Protein AF-X1NZY2-F1 (afdb_monomer_lite)

Organism: NCBI:txid412755

Radius of gyration: 19.9 Å; chains: 1; bounding box: 50×28×52 Å

Sequence (136 aa):
MLKRRARKLNGKIAVSKPAMEFASKYVPGYYTVIPNGIDLDHFSPNVSPIDEFCDGKVNILFVGRLEKRKGVNYLLGAYKRVKQEISNSRLIIVGPGTRLRGKYEKQVKRSGLKDVVFVGHVSYDELPRYYRTADI

Foldseek 3Di:
DQAVCLVVDPAAEDQDPVRVVVVCVPRNDDHDHHHDDDDDVQQDLPDAADPVLVPPAAEAEDADEPDVVSCVVVVLVVVLVVCVVRVRHAYEYEEAYDDCVVVSVVVCVVSVPDRYHDPHYDDSNCVSNHVSSHPD

Secondary structure (DSSP, 8-state):
-HHHHHTT-S--EESSHHHHHHHHTTS-S--EE-PPP--TTTS-S-S---GGG-SS-EEEEEES---GGGTHHHHHHHHHHHHHH-TTEEEEEES--TTTHHHHHHHHHHTT--SEEEEE---TTTHHHHHHH---

Structure (mmCIF, N/CA/C/O backbone):
data_AF-X1NZY2-F1
#
_entry.id   AF-X1NZY2-F1
#
loop_
_atom_site.group_PDB
_atom_site.id
_atom_site.type_symbol
_atom_site.label_atom_id
_atom_site.label_alt_id
_atom_site.label_comp_id
_atom_site.label_asym_id
_atom_site.label_entity_id
_atom_site.label_seq_id
_atom_site.pdbx_PDB_ins_code
_atom_site.Cartn_x
_atom_site.Cartn_y
_atom_site.Cartn_z
_atom_site.occupancy
_atom_site.B_iso_or_equiv
_atom_site.auth_seq_id
_atom_site.auth_comp_id
_atom_site.auth_asym_id
_atom_site.auth_atom_id
_atom_site.pdbx_PDB_model_num
ATOM 1 N N . MET A 1 1 ? 31.843 -5.363 -17.233 1.00 61.41 1 MET A N 1
ATOM 2 C CA . MET A 1 1 ? 30.964 -6.466 -17.700 1.00 61.41 1 MET A CA 1
ATOM 3 C C . MET A 1 1 ? 29.697 -5.971 -18.416 1.00 61.41 1 MET A C 1
ATOM 5 O O . MET A 1 1 ? 29.427 -6.449 -19.513 1.00 61.41 1 MET A O 1
ATOM 9 N N . LEU A 1 2 ? 28.972 -4.982 -17.866 1.00 69.19 2 LEU A N 1
ATOM 10 C CA . LEU A 1 2 ? 27.724 -4.440 -18.442 1.00 69.19 2 LEU A CA 1
ATOM 11 C C . LEU A 1 2 ? 27.903 -3.767 -19.824 1.00 69.19 2 LEU A C 1
ATOM 13 O O . LEU A 1 2 ? 27.206 -4.114 -20.772 1.00 69.19 2 LEU A O 1
ATOM 17 N N . LYS A 1 3 ? 28.908 -2.886 -19.981 1.00 68.25 3 LYS A N 1
ATOM 18 C CA . LYS A 1 3 ? 29.179 -2.140 -21.235 1.00 68.25 3 LYS A CA 1
ATOM 19 C C . LYS A 1 3 ? 29.409 -3.035 -22.464 1.00 68.25 3 LYS A C 1
ATOM 21 O O . LYS A 1 3 ? 29.004 -2.687 -23.566 1.00 68.25 3 LYS A O 1
ATOM 26 N N . ARG A 1 4 ? 30.027 -4.210 -22.279 1.00 75.81 4 ARG A N 1
ATOM 27 C CA . ARG A 1 4 ? 30.287 -5.177 -23.364 1.00 75.81 4 ARG A CA 1
ATOM 28 C C . ARG A 1 4 ? 29.002 -5.842 -23.861 1.00 75.81 4 ARG A C 1
ATOM 30 O O . ARG A 1 4 ? 28.874 -6.094 -25.052 1.00 75.81 4 ARG A O 1
ATOM 37 N N . ARG A 1 5 ? 28.062 -6.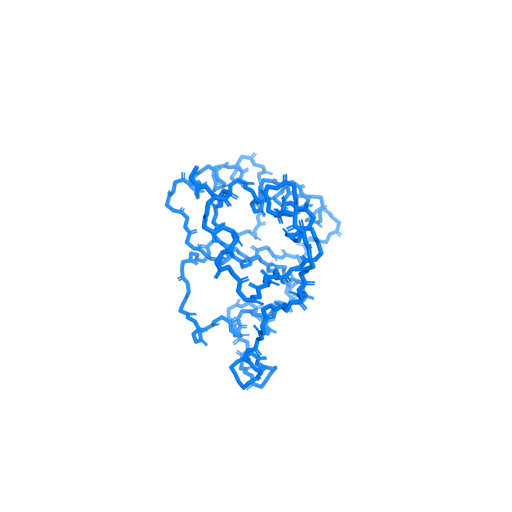130 -22.955 1.00 79.44 5 ARG A N 1
ATOM 38 C CA . ARG A 1 5 ? 26.763 -6.733 -23.297 1.00 79.44 5 ARG A CA 1
ATOM 39 C C . ARG A 1 5 ? 25.767 -5.693 -23.814 1.00 79.44 5 ARG A C 1
ATOM 41 O O . ARG A 1 5 ? 24.975 -6.021 -24.681 1.00 79.44 5 ARG A O 1
ATOM 48 N N . ALA A 1 6 ? 25.874 -4.440 -23.367 1.00 80.12 6 ALA A N 1
ATOM 49 C CA . ALA A 1 6 ? 25.033 -3.336 -23.828 1.00 80.12 6 ALA A CA 1
ATOM 50 C C . ALA A 1 6 ? 25.075 -3.118 -25.351 1.00 80.12 6 ALA A C 1
ATOM 52 O O . ALA A 1 6 ? 24.055 -2.789 -25.944 1.00 80.12 6 ALA A O 1
ATOM 53 N N . ARG A 1 7 ? 26.234 -3.347 -25.987 1.00 82.00 7 ARG A N 1
ATOM 54 C CA . ARG A 1 7 ? 26.401 -3.257 -27.451 1.00 82.00 7 ARG A CA 1
ATOM 55 C C . ARG A 1 7 ? 25.644 -4.339 -28.229 1.00 82.00 7 ARG A C 1
ATOM 57 O O . ARG A 1 7 ? 25.528 -4.228 -29.438 1.00 82.00 7 ARG A O 1
ATOM 64 N N . LYS A 1 8 ? 25.169 -5.387 -27.549 1.00 88.62 8 LYS A N 1
ATOM 65 C CA . LYS A 1 8 ? 24.409 -6.495 -28.142 1.00 88.62 8 LYS A CA 1
ATOM 66 C C . LYS A 1 8 ? 22.894 -6.355 -27.950 1.00 88.62 8 LYS A C 1
ATOM 68 O O . LYS A 1 8 ? 22.167 -7.268 -28.309 1.00 88.62 8 LYS A O 1
ATOM 73 N N . LEU A 1 9 ? 22.420 -5.274 -27.326 1.00 89.69 9 LEU A N 1
ATOM 74 C CA . LEU A 1 9 ? 20.994 -5.063 -27.079 1.00 89.69 9 LEU A CA 1
ATOM 75 C C . LEU A 1 9 ? 20.336 -4.428 -28.305 1.00 89.69 9 LEU A C 1
ATOM 77 O O . LEU A 1 9 ? 20.744 -3.345 -28.717 1.00 89.69 9 LEU A O 1
ATOM 81 N N . ASN A 1 10 ? 19.292 -5.063 -28.836 1.00 92.06 10 ASN A N 1
ATOM 82 C CA . ASN A 1 10 ? 18.470 -4.501 -29.914 1.00 92.06 10 ASN A CA 1
ATOM 83 C C . ASN A 1 10 ? 17.440 -3.485 -29.402 1.00 92.06 10 ASN A C 1
ATOM 85 O O . ASN A 1 10 ? 17.047 -2.581 -30.130 1.00 92.06 10 ASN A O 1
ATOM 89 N N . GLY A 1 11 ? 17.027 -3.614 -28.142 1.00 92.69 11 GLY A N 1
ATOM 90 C CA . GLY A 1 11 ? 16.084 -2.718 -27.486 1.00 92.69 11 GLY A CA 1
ATOM 91 C C . GLY A 1 11 ? 16.388 -2.598 -25.998 1.00 92.69 11 GLY A C 1
ATOM 92 O O . GLY A 1 11 ? 17.033 -3.467 -25.405 1.00 92.69 11 GLY A O 1
ATOM 93 N N . LYS A 1 12 ? 15.948 -1.495 -25.394 1.00 94.56 12 LYS A N 1
ATOM 94 C CA . LYS A 1 12 ? 16.079 -1.231 -23.958 1.00 94.56 12 LYS A CA 1
ATOM 95 C C . LYS A 1 12 ? 14.720 -0.804 -23.437 1.00 94.56 12 LYS A C 1
ATOM 97 O O . LYS A 1 12 ? 14.141 0.153 -23.942 1.00 94.56 12 LYS A O 1
ATOM 102 N N . ILE A 1 13 ? 14.221 -1.524 -22.442 1.00 96.44 13 ILE A N 1
ATOM 103 C CA . ILE A 1 13 ? 12.908 -1.279 -21.851 1.00 96.44 13 ILE A CA 1
ATOM 104 C C . ILE A 1 13 ? 13.099 -0.915 -20.383 1.00 96.44 13 ILE A C 1
ATOM 106 O O . ILE A 1 13 ? 13.944 -1.491 -19.695 1.00 96.44 13 ILE A O 1
ATOM 110 N N . ALA A 1 14 ? 12.317 0.048 -19.910 1.00 97.31 14 ALA A N 1
ATOM 111 C CA . ALA A 1 14 ? 12.205 0.385 -18.499 1.00 97.31 14 ALA A CA 1
ATOM 112 C C . ALA A 1 14 ? 10.731 0.438 -18.090 1.00 97.31 14 ALA A C 1
ATOM 114 O O . ALA A 1 14 ? 9.881 0.836 -18.877 1.00 97.31 14 ALA A O 1
ATOM 115 N N . VAL A 1 15 ? 10.430 0.091 -16.840 1.00 97.75 15 VAL A N 1
ATOM 116 C CA . VAL A 1 15 ? 9.042 0.070 -16.337 1.00 97.75 15 VAL A CA 1
ATOM 117 C C . VAL A 1 15 ? 8.499 1.454 -15.970 1.00 97.75 15 VAL A C 1
ATOM 119 O O . VAL A 1 15 ? 7.312 1.618 -15.716 1.00 97.75 15 VAL A O 1
ATOM 122 N N . SER A 1 16 ? 9.369 2.460 -15.885 1.00 97.69 16 SER A N 1
ATOM 123 C CA . SER A 1 16 ? 9.006 3.835 -15.545 1.00 97.69 16 SER A CA 1
ATOM 124 C C . SER A 1 16 ? 10.122 4.807 -15.930 1.00 97.69 16 SER A C 1
ATOM 126 O O . SER A 1 16 ? 11.272 4.402 -16.132 1.00 97.69 16 SER A O 1
ATOM 128 N N . LYS A 1 17 ? 9.807 6.108 -15.976 1.00 97.19 17 LYS A N 1
ATOM 129 C CA . LYS A 1 17 ? 10.798 7.169 -16.214 1.00 97.19 17 LYS A CA 1
ATOM 130 C C . LYS A 1 17 ? 11.934 7.174 -15.168 1.00 97.19 17 LYS A C 1
ATOM 132 O O . LYS A 1 17 ? 13.086 7.167 -15.590 1.00 97.19 17 LYS A O 1
ATOM 137 N N . PRO A 1 18 ? 11.688 7.062 -13.845 1.00 97.31 18 PRO A N 1
ATOM 138 C CA . PRO A 1 18 ? 12.779 6.957 -12.868 1.00 97.31 18 PRO A CA 1
ATOM 139 C C . PRO A 1 18 ? 13.673 5.725 -13.070 1.00 97.31 18 PRO A C 1
ATOM 141 O O . PRO A 1 18 ? 14.894 5.806 -12.926 1.00 97.31 18 PRO A O 1
ATOM 144 N N . ALA A 1 19 ? 13.087 4.575 -13.431 1.00 96.88 19 ALA A N 1
ATOM 145 C CA . ALA A 1 19 ? 13.858 3.368 -13.725 1.00 96.88 19 ALA A CA 1
ATOM 146 C C . ALA A 1 19 ? 14.738 3.555 -14.973 1.00 96.88 19 ALA A C 1
ATOM 148 O O . ALA A 1 19 ? 15.903 3.157 -14.970 1.00 96.88 19 ALA A O 1
ATOM 149 N N . MET A 1 20 ? 14.204 4.209 -16.009 1.00 97.00 20 MET A N 1
ATOM 150 C CA . MET A 1 20 ? 14.945 4.586 -17.214 1.00 97.00 20 MET A CA 1
ATOM 151 C C . MET A 1 20 ? 16.103 5.535 -16.895 1.00 97.00 20 MET A C 1
ATOM 153 O O . MET A 1 20 ? 17.226 5.295 -17.336 1.00 97.00 20 MET A O 1
ATOM 157 N N . GLU A 1 21 ? 15.855 6.600 -16.131 1.00 96.75 21 GLU A N 1
ATOM 158 C CA . GLU A 1 21 ? 16.872 7.584 -15.742 1.00 96.75 21 GLU A CA 1
ATOM 159 C C . GLU A 1 21 ? 18.003 6.927 -14.950 1.00 96.75 21 GLU A C 1
ATOM 161 O O . GLU A 1 21 ? 19.180 7.190 -15.202 1.00 96.75 21 GLU A O 1
ATOM 166 N N . PHE A 1 22 ? 17.664 6.023 -14.028 1.00 96.00 22 PHE A N 1
ATOM 167 C CA . PHE A 1 22 ? 18.653 5.241 -13.297 1.00 96.00 22 PHE A CA 1
ATOM 168 C C . PHE A 1 22 ? 19.467 4.335 -14.232 1.00 96.00 22 PHE A C 1
ATOM 170 O O . PHE A 1 22 ? 20.697 4.363 -14.196 1.00 96.00 22 PHE A O 1
ATOM 177 N N . ALA A 1 23 ? 18.804 3.561 -15.097 1.00 94.06 23 ALA A N 1
ATOM 178 C CA . ALA A 1 23 ? 19.463 2.634 -16.017 1.00 94.06 23 ALA A CA 1
ATOM 179 C C . ALA A 1 23 ? 20.368 3.353 -17.037 1.00 94.06 23 ALA A C 1
ATOM 181 O O . ALA A 1 23 ? 21.473 2.885 -17.331 1.00 94.06 23 ALA A O 1
ATOM 182 N N . SER A 1 24 ? 19.947 4.526 -17.515 1.00 93.81 24 SER A N 1
ATOM 183 C CA . SER A 1 24 ? 20.659 5.330 -18.519 1.00 93.81 24 SER A CA 1
ATOM 184 C C . SER A 1 24 ? 22.037 5.799 -18.050 1.00 93.81 24 SER A C 1
ATOM 186 O O . SER A 1 24 ? 22.939 5.948 -18.873 1.00 93.81 24 SER A O 1
ATOM 188 N N . LYS A 1 25 ? 22.247 5.945 -16.732 1.00 93.88 25 LYS A N 1
ATOM 189 C CA . LYS A 1 25 ? 23.563 6.265 -16.144 1.00 93.88 25 LYS A CA 1
ATOM 190 C C . LYS A 1 25 ? 24.607 5.175 -16.403 1.00 93.88 25 LYS A C 1
ATOM 192 O O . LYS A 1 25 ? 25.799 5.462 -16.470 1.00 93.88 25 LYS A O 1
ATOM 197 N N . TYR A 1 26 ? 24.171 3.924 -16.549 1.00 91.88 26 TYR A N 1
ATOM 198 C CA . TYR A 1 26 ? 25.053 2.763 -16.702 1.00 91.88 26 TYR A CA 1
ATOM 199 C C . TYR A 1 26 ? 25.052 2.202 -18.124 1.00 91.88 26 TYR A C 1
ATOM 201 O O . TYR A 1 26 ? 26.075 1.691 -18.593 1.00 91.88 26 TYR A O 1
ATOM 209 N N . VAL A 1 27 ? 23.913 2.296 -18.810 1.00 92.31 27 VAL A N 1
ATOM 210 C CA . VAL A 1 27 ? 23.731 1.862 -20.196 1.00 92.31 27 VAL A CA 1
ATOM 211 C C . VAL A 1 27 ? 23.051 2.992 -20.974 1.00 92.31 27 VAL A C 1
ATOM 213 O O . VAL A 1 27 ? 21.822 3.013 -21.063 1.00 92.31 27 VAL A O 1
ATOM 216 N N . PRO A 1 28 ? 23.830 3.930 -21.542 1.00 90.75 28 PRO A N 1
ATOM 217 C CA . PRO A 1 28 ? 23.285 5.047 -22.305 1.00 90.75 28 PRO A CA 1
ATOM 218 C C . PRO A 1 28 ? 22.543 4.596 -23.565 1.00 90.75 28 PRO A C 1
ATOM 220 O O . PRO A 1 28 ? 22.826 3.534 -24.134 1.00 90.75 28 PRO A O 1
ATOM 223 N N . GLY A 1 29 ? 21.615 5.426 -24.030 1.00 90.81 29 GLY A N 1
ATOM 224 C CA . GLY A 1 29 ? 20.896 5.268 -25.293 1.00 90.81 29 GLY A CA 1
ATOM 225 C C . GLY A 1 29 ? 19.392 5.439 -25.129 1.00 90.81 29 GLY A C 1
ATOM 226 O O . GLY A 1 29 ? 18.919 5.811 -24.061 1.00 90.81 29 GLY A O 1
ATOM 227 N N . TYR A 1 30 ? 18.655 5.153 -26.198 1.00 93.50 30 TYR A N 1
ATOM 228 C CA . TYR A 1 30 ? 17.200 5.242 -26.203 1.00 93.50 30 TYR A CA 1
ATOM 229 C C . TYR A 1 30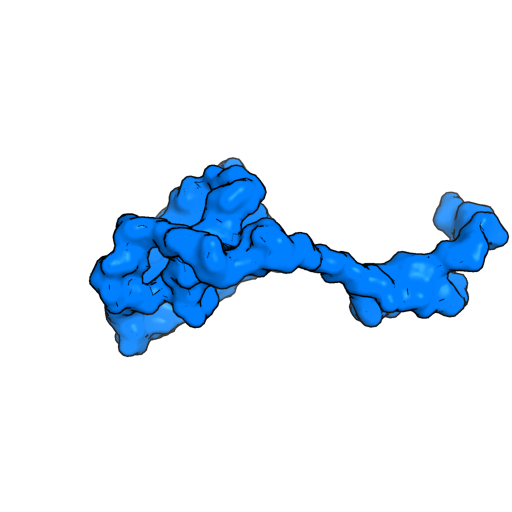 ? 16.561 4.071 -25.443 1.00 93.50 30 TYR A C 1
ATOM 231 O O . TYR A 1 30 ? 16.988 2.924 -25.604 1.00 93.50 30 TYR A O 1
ATOM 239 N N . TYR A 1 31 ? 15.552 4.376 -24.628 1.00 97.12 31 TYR A N 1
ATOM 240 C CA . TYR A 1 31 ? 14.731 3.411 -23.902 1.00 97.12 31 TYR A CA 1
ATOM 241 C C . TYR A 1 31 ? 13.266 3.625 -24.260 1.00 97.12 31 TYR A C 1
ATOM 243 O O . TYR A 1 31 ? 12.801 4.761 -24.333 1.00 97.12 31 TYR A O 1
ATOM 251 N N . THR A 1 32 ? 12.527 2.530 -24.372 1.00 97.94 32 THR A N 1
ATOM 252 C CA . THR A 1 32 ? 11.065 2.552 -24.408 1.00 97.94 32 THR A CA 1
ATOM 253 C C . THR A 1 32 ? 10.546 2.303 -22.995 1.00 97.94 32 THR A C 1
ATOM 255 O O . THR A 1 32 ? 10.941 1.334 -22.341 1.00 97.94 32 THR A O 1
ATOM 258 N N . VAL A 1 33 ? 9.681 3.184 -22.490 1.00 97.88 33 VAL A N 1
ATOM 259 C CA . VAL A 1 33 ? 9.046 2.990 -21.181 1.00 97.88 33 VAL A CA 1
ATOM 260 C C . VAL A 1 33 ? 7.773 2.172 -21.369 1.00 97.88 33 VAL A C 1
ATOM 262 O O . VAL A 1 33 ? 6.843 2.632 -22.020 1.00 97.88 33 VAL A O 1
ATOM 265 N N . ILE A 1 34 ? 7.744 0.970 -20.795 1.00 97.75 34 ILE A N 1
ATOM 266 C CA . ILE A 1 34 ? 6.601 0.052 -20.833 1.00 97.75 34 ILE A CA 1
ATOM 267 C C . ILE A 1 34 ? 6.261 -0.314 -19.382 1.00 97.75 34 ILE A C 1
ATOM 269 O O . ILE A 1 34 ? 6.971 -1.128 -18.786 1.00 97.75 34 ILE A O 1
ATOM 273 N N . PRO A 1 35 ? 5.239 0.317 -18.777 1.00 97.44 35 PRO A N 1
ATOM 274 C CA . PRO A 1 35 ? 4.809 0.009 -17.417 1.00 97.44 35 PRO A CA 1
ATOM 275 C C . PRO A 1 35 ? 4.295 -1.425 -17.270 1.00 97.44 35 PRO A C 1
ATOM 277 O O . PRO A 1 35 ? 3.844 -2.040 -18.235 1.00 97.44 35 PRO A O 1
ATOM 280 N N . ASN A 1 36 ? 4.321 -1.944 -16.042 1.00 96.69 36 ASN A N 1
ATOM 281 C CA . ASN A 1 36 ? 3.681 -3.224 -15.741 1.00 96.69 36 ASN A CA 1
ATOM 282 C C . ASN A 1 36 ? 2.156 -3.082 -15.855 1.00 96.69 36 ASN A C 1
ATOM 284 O O . ASN A 1 36 ? 1.593 -2.122 -15.326 1.00 96.69 36 ASN A O 1
ATOM 288 N N . GLY A 1 37 ? 1.508 -4.046 -16.508 1.00 96.06 37 GLY A N 1
ATOM 289 C CA . GLY A 1 37 ? 0.049 -4.137 -16.566 1.00 96.06 37 GLY A CA 1
ATOM 290 C C . GLY A 1 37 ? -0.571 -4.712 -15.289 1.00 96.06 37 GLY A C 1
ATOM 291 O O . GLY A 1 37 ? 0.135 -5.191 -14.397 1.00 96.06 37 GLY A O 1
ATOM 292 N N . ILE A 1 38 ? -1.902 -4.680 -15.234 1.00 95.12 38 ILE A N 1
ATOM 293 C CA . ILE A 1 38 ? -2.725 -5.345 -14.222 1.00 95.12 38 ILE A CA 1
ATOM 294 C C . ILE A 1 38 ? -3.808 -6.167 -14.924 1.00 95.12 38 ILE A C 1
ATOM 296 O O . ILE A 1 38 ? -4.324 -5.747 -15.959 1.00 95.12 38 ILE A O 1
ATOM 300 N N . ASP A 1 39 ? -4.109 -7.340 -14.376 1.00 95.88 39 ASP A N 1
ATOM 301 C CA . ASP A 1 39 ? -5.203 -8.192 -14.837 1.00 95.88 39 ASP A CA 1
ATOM 302 C C . ASP A 1 39 ? -6.532 -7.624 -14.321 1.00 95.88 39 ASP A C 1
ATOM 304 O O . ASP A 1 39 ? -6.765 -7.586 -13.111 1.00 95.88 39 ASP A O 1
ATOM 308 N N . LEU A 1 40 ? -7.363 -7.123 -15.235 1.00 95.38 40 LEU A N 1
ATOM 309 C CA . LEU A 1 40 ? -8.637 -6.475 -14.912 1.00 95.38 40 LEU A CA 1
ATOM 310 C C . LEU A 1 40 ? -9.764 -7.477 -14.653 1.00 95.38 40 LEU A C 1
ATOM 312 O O . LEU A 1 40 ? -10.728 -7.125 -13.974 1.00 95.38 40 LEU A O 1
ATOM 316 N N . ASP A 1 41 ? -9.638 -8.702 -15.163 1.00 94.81 41 ASP A N 1
ATOM 317 C CA . ASP A 1 41 ? -10.599 -9.767 -14.886 1.00 94.81 41 ASP A CA 1
ATOM 318 C C . ASP A 1 41 ? -10.408 -10.248 -13.444 1.00 94.81 41 ASP A C 1
ATOM 320 O O . ASP A 1 41 ? -11.377 -10.433 -12.706 1.00 94.81 41 ASP A O 1
ATOM 324 N N . HIS A 1 42 ? -9.148 -10.348 -13.011 1.00 94.88 42 HIS A N 1
ATOM 325 C CA . HIS A 1 42 ? -8.793 -10.702 -11.638 1.00 94.88 42 HIS A CA 1
ATOM 326 C C . HIS A 1 42 ? -9.033 -9.567 -10.634 1.00 94.88 42 HIS A C 1
ATOM 328 O O . HIS A 1 42 ? -9.685 -9.752 -9.607 1.00 94.88 42 HIS A O 1
ATOM 334 N N . PHE A 1 43 ? -8.504 -8.368 -10.903 1.00 96.12 43 PHE A N 1
ATOM 335 C CA . PHE A 1 43 ? -8.666 -7.197 -10.034 1.00 96.12 43 PHE A CA 1
ATOM 336 C C . PHE A 1 43 ? -9.885 -6.375 -10.446 1.00 96.12 43 PHE A C 1
ATOM 338 O O . PHE A 1 43 ? -9.773 -5.264 -10.965 1.00 96.12 43 PHE A O 1
ATOM 345 N N . SER A 1 44 ? -11.056 -6.935 -10.164 1.00 93.25 44 SER A N 1
ATOM 346 C CA . SER A 1 44 ? -12.353 -6.351 -10.493 1.00 93.25 44 SER A CA 1
ATOM 347 C C . SER A 1 44 ? -13.119 -5.913 -9.236 1.00 93.25 44 SER A C 1
ATOM 349 O O . SER A 1 44 ? -13.003 -6.556 -8.190 1.00 93.25 44 SER A O 1
ATOM 351 N N . PRO A 1 45 ? -13.955 -4.856 -9.300 1.00 90.75 45 PRO A N 1
ATOM 352 C CA . PRO A 1 45 ? -14.865 -4.502 -8.207 1.00 90.75 45 PRO A CA 1
ATOM 353 C C . PRO A 1 45 ? -15.987 -5.533 -7.987 1.00 90.75 45 PRO A C 1
ATOM 355 O O . PRO A 1 45 ? -16.674 -5.467 -6.965 1.00 90.75 45 PRO A O 1
ATOM 358 N N . ASN A 1 46 ? -16.170 -6.481 -8.914 1.00 92.56 46 ASN A N 1
ATOM 359 C CA . ASN A 1 46 ? -17.214 -7.510 -8.894 1.00 92.56 46 ASN A CA 1
ATOM 360 C C . ASN A 1 46 ? -16.859 -8.705 -7.987 1.00 92.56 46 ASN A C 1
ATOM 362 O O . ASN A 1 46 ? -17.087 -9.858 -8.342 1.00 92.56 46 ASN A O 1
ATOM 366 N N . VAL A 1 47 ? -16.292 -8.431 -6.815 1.00 95.69 47 VAL A N 1
ATOM 367 C CA . VAL A 1 47 ? -16.002 -9.423 -5.773 1.00 95.69 47 VAL A CA 1
ATOM 368 C C . VAL A 1 47 ? -16.661 -8.997 -4.468 1.00 95.69 47 VAL A C 1
ATOM 370 O O . VAL A 1 47 ? -16.845 -7.804 -4.216 1.00 95.69 47 VAL A O 1
ATOM 373 N N . SER A 1 48 ? -17.023 -9.955 -3.620 1.00 95.75 48 SER A N 1
ATOM 374 C CA . SER A 1 48 ? -17.552 -9.637 -2.292 1.00 95.75 48 SER A CA 1
ATOM 375 C C . SER A 1 48 ? -16.435 -9.131 -1.373 1.00 95.75 48 SER A C 1
ATOM 377 O O . SER A 1 48 ? -15.321 -9.675 -1.412 1.00 95.75 48 SER A O 1
ATOM 379 N N . PRO A 1 49 ? -16.706 -8.125 -0.521 1.00 96.88 49 PRO A N 1
ATOM 380 C CA . PRO A 1 49 ? -15.755 -7.695 0.495 1.00 96.88 49 PRO A CA 1
ATOM 381 C C . PRO A 1 49 ? -15.507 -8.802 1.538 1.00 96.88 49 PRO A C 1
ATOM 383 O O . PRO A 1 49 ? -16.016 -9.925 1.455 1.00 96.88 49 PRO A O 1
ATOM 386 N N . ILE A 1 50 ? -14.656 -8.497 2.510 1.00 97.38 50 ILE A N 1
ATOM 387 C CA . ILE A 1 50 ? -14.389 -9.360 3.656 1.00 97.38 50 ILE A CA 1
ATOM 388 C C . ILE A 1 50 ? -15.356 -8.981 4.769 1.00 97.38 50 ILE A C 1
ATOM 390 O O . ILE A 1 50 ? -15.217 -7.914 5.365 1.00 97.38 50 ILE A O 1
ATOM 394 N N . ASP A 1 51 ? -16.294 -9.879 5.062 1.00 96.75 51 ASP A N 1
ATOM 395 C CA . ASP A 1 51 ? -17.410 -9.636 5.984 1.00 96.75 51 ASP A CA 1
ATOM 396 C C . ASP A 1 51 ? -16.960 -9.144 7.369 1.00 96.75 51 ASP A C 1
ATOM 398 O O . ASP A 1 51 ? -17.578 -8.244 7.934 1.00 96.75 51 ASP A O 1
ATOM 402 N N . GLU A 1 52 ? -15.838 -9.658 7.893 1.00 96.12 52 GLU A N 1
ATOM 403 C CA . GLU A 1 52 ? -15.259 -9.241 9.186 1.00 96.12 52 GLU A CA 1
ATOM 404 C C . GLU A 1 52 ? -14.963 -7.730 9.251 1.00 96.12 52 GLU A C 1
ATOM 406 O O . GLU A 1 52 ? -14.959 -7.125 10.324 1.00 96.12 52 GLU A O 1
ATOM 411 N N . PHE A 1 53 ? -14.706 -7.101 8.106 1.00 97.25 53 PHE A N 1
ATOM 412 C CA . PHE A 1 53 ? -14.351 -5.689 8.020 1.00 97.25 53 PHE A CA 1
ATOM 413 C C . PHE A 1 53 ? -15.511 -4.802 7.554 1.00 97.25 53 PHE A C 1
ATOM 415 O O . PHE A 1 53 ? -15.331 -3.592 7.415 1.00 97.25 53 PHE A O 1
ATOM 422 N N . CYS A 1 54 ? -16.705 -5.370 7.377 1.00 96.12 54 CYS A N 1
ATOM 423 C CA . CYS A 1 54 ? -17.941 -4.658 7.052 1.00 96.12 54 CYS A CA 1
ATOM 424 C C . CYS A 1 54 ? -18.714 -4.239 8.320 1.00 96.12 54 CYS A C 1
ATOM 426 O O . CYS A 1 54 ? -19.930 -4.377 8.400 1.00 96.12 54 CYS A O 1
ATOM 428 N N . ASP A 1 55 ? -18.004 -3.714 9.322 1.00 96.75 55 ASP A N 1
ATOM 429 C CA . ASP A 1 55 ? -18.529 -3.323 10.643 1.00 96.75 55 ASP A CA 1
ATOM 430 C C . ASP A 1 55 ? -18.758 -1.800 10.785 1.00 96.75 55 ASP A C 1
ATOM 432 O O . ASP A 1 55 ? -18.946 -1.287 11.889 1.00 96.75 55 ASP A O 1
ATOM 436 N N . GLY A 1 56 ? -18.725 -1.060 9.671 1.00 96.50 56 GLY A N 1
ATOM 437 C CA . GLY A 1 56 ? -18.926 0.393 9.627 1.00 96.50 56 GLY A CA 1
ATOM 438 C C . GLY A 1 56 ? -17.690 1.236 9.969 1.00 96.50 56 GLY A C 1
ATOM 439 O O . GLY A 1 56 ? -17.796 2.461 10.033 1.00 96.50 56 GLY A O 1
ATOM 440 N N . LYS A 1 57 ? -16.520 0.624 10.196 1.00 97.81 57 LYS A N 1
ATOM 441 C CA . LYS A 1 57 ? -15.242 1.349 10.311 1.00 97.81 57 LYS A CA 1
ATOM 442 C C . LYS A 1 57 ? -14.706 1.752 8.943 1.00 97.81 57 LYS A C 1
ATOM 444 O O . LYS A 1 57 ? -14.834 0.999 7.986 1.00 97.81 57 LYS A O 1
ATOM 449 N N . VAL A 1 58 ? -13.987 2.874 8.902 1.00 98.19 58 VAL A N 1
ATOM 450 C CA . VAL A 1 58 ? -13.183 3.258 7.732 1.00 98.19 58 VAL A CA 1
ATOM 451 C C . VAL A 1 58 ? -11.961 2.342 7.635 1.00 98.19 58 VAL A C 1
ATOM 453 O O . VAL A 1 58 ? -11.099 2.359 8.521 1.00 98.19 58 VAL A O 1
ATOM 456 N N . ASN A 1 59 ? -11.877 1.546 6.574 1.00 98.56 59 ASN A N 1
ATOM 457 C CA . ASN A 1 59 ? -10.816 0.580 6.324 1.00 98.56 59 ASN A CA 1
ATOM 458 C C . ASN A 1 59 ? -9.701 1.196 5.469 1.00 98.56 59 ASN A C 1
ATOM 460 O O . ASN A 1 59 ? -9.888 1.487 4.291 1.00 98.56 59 ASN A O 1
ATOM 464 N N . ILE A 1 60 ? -8.513 1.331 6.056 1.00 98.56 60 ILE A N 1
ATOM 465 C CA . ILE A 1 60 ? -7.288 1.753 5.370 1.00 98.56 60 ILE A CA 1
ATOM 466 C C . ILE A 1 60 ? -6.459 0.506 5.081 1.00 98.56 60 ILE A C 1
ATOM 468 O O . ILE A 1 60 ? -6.107 -0.225 6.012 1.00 98.56 60 ILE A O 1
ATOM 472 N N . LEU A 1 61 ? -6.112 0.263 3.821 1.00 98.56 61 LEU A N 1
ATOM 473 C CA . LEU A 1 61 ? -5.409 -0.943 3.401 1.00 98.56 61 LEU A CA 1
ATOM 474 C C . LEU A 1 61 ? -3.949 -0.669 3.034 1.00 98.56 61 LEU A C 1
ATOM 476 O O . LEU A 1 61 ? -3.595 0.232 2.281 1.00 98.56 61 LEU A O 1
ATOM 480 N N . PHE A 1 62 ? -3.073 -1.546 3.510 1.00 98.12 62 PHE A N 1
ATOM 481 C CA . PHE A 1 62 ? -1.719 -1.685 3.002 1.00 98.12 62 PHE A CA 1
ATOM 482 C C . PHE A 1 62 ? -1.510 -3.100 2.475 1.00 98.12 62 PHE A C 1
ATOM 484 O O . PHE A 1 62 ? -1.608 -4.061 3.235 1.00 98.12 62 PHE A O 1
ATOM 491 N N . VAL A 1 63 ? -1.144 -3.221 1.195 1.00 97.31 63 VAL A N 1
ATOM 492 C CA . VAL A 1 63 ? -0.746 -4.492 0.574 1.00 97.31 63 VAL A CA 1
ATOM 493 C C . VAL A 1 63 ? 0.729 -4.440 0.193 1.00 97.31 63 VAL A C 1
ATOM 495 O O . VAL A 1 63 ? 1.156 -3.672 -0.673 1.00 97.31 63 VAL A O 1
ATOM 498 N N . GLY A 1 64 ? 1.542 -5.284 0.821 1.00 94.38 64 GLY A N 1
ATOM 499 C CA . GLY A 1 64 ? 2.940 -5.430 0.446 1.00 94.38 64 GLY A CA 1
ATOM 500 C C . GLY A 1 64 ? 3.796 -6.146 1.478 1.00 94.38 64 GLY A C 1
ATOM 501 O O . GLY A 1 64 ? 3.450 -6.304 2.644 1.00 94.38 64 GLY A O 1
ATOM 502 N N . ARG A 1 65 ? 4.987 -6.562 1.044 1.00 92.81 65 ARG A N 1
ATOM 503 C CA . ARG A 1 65 ? 5.986 -7.156 1.940 1.00 92.81 65 ARG A CA 1
ATOM 504 C C . ARG A 1 65 ? 6.362 -6.164 3.042 1.00 92.81 65 ARG A C 1
ATOM 506 O O . ARG A 1 65 ? 6.649 -4.999 2.754 1.00 92.81 65 ARG A O 1
ATOM 513 N N . LEU A 1 66 ? 6.451 -6.643 4.282 1.00 91.62 66 LEU A N 1
AT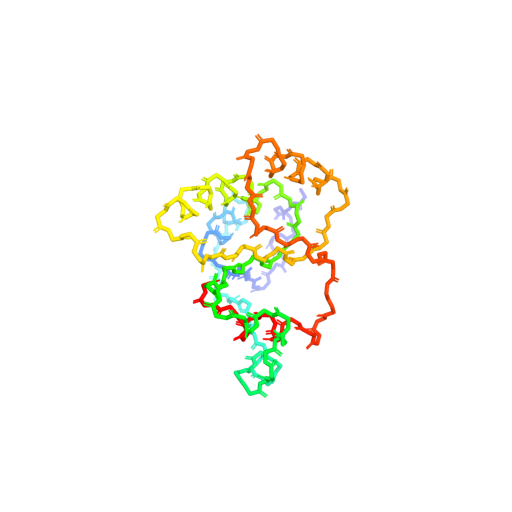OM 514 C CA . LEU A 1 66 ? 6.891 -5.840 5.426 1.00 91.62 66 LEU A CA 1
ATOM 515 C C . LEU A 1 66 ? 8.404 -5.605 5.366 1.00 91.62 66 LEU A C 1
ATOM 517 O O . LEU A 1 66 ? 9.196 -6.260 6.042 1.00 91.62 66 LEU A O 1
ATOM 521 N N . GLU A 1 67 ? 8.803 -4.659 4.523 1.00 92.00 67 GLU A N 1
ATOM 522 C CA . GLU A 1 67 ? 10.185 -4.267 4.268 1.00 92.00 67 GLU A CA 1
ATOM 523 C C . GLU A 1 67 ? 10.367 -2.772 4.536 1.00 92.00 67 GLU A C 1
ATOM 525 O O . GLU A 1 67 ? 9.491 -1.963 4.235 1.00 92.00 67 GLU A O 1
ATOM 530 N N . LYS A 1 68 ? 11.542 -2.372 5.045 1.00 90.38 68 LYS A N 1
ATOM 531 C CA . LYS A 1 68 ? 11.820 -0.970 5.416 1.00 90.38 68 LYS A CA 1
ATOM 532 C C . LYS A 1 68 ? 11.496 0.017 4.285 1.00 90.38 68 LYS A C 1
ATOM 534 O O . LYS A 1 68 ? 10.918 1.065 4.555 1.00 90.38 68 LYS A O 1
ATOM 539 N N . ARG A 1 69 ? 11.820 -0.333 3.032 1.00 93.38 69 ARG A N 1
ATOM 540 C CA . ARG A 1 69 ? 11.593 0.533 1.859 1.00 93.38 69 ARG A CA 1
ATOM 541 C C . ARG A 1 69 ? 10.113 0.751 1.525 1.00 93.38 69 ARG A C 1
ATOM 543 O O . ARG A 1 69 ? 9.805 1.683 0.801 1.00 93.38 69 ARG A O 1
ATOM 550 N N . LYS A 1 70 ? 9.214 -0.112 2.013 1.00 93.31 70 LYS A N 1
ATOM 551 C CA . LYS A 1 70 ? 7.765 -0.012 1.781 1.00 93.31 70 LYS A CA 1
ATOM 552 C C . LYS A 1 70 ? 7.072 0.954 2.745 1.00 93.31 70 LYS A C 1
ATOM 554 O O . LYS A 1 70 ? 5.877 1.167 2.634 1.00 93.31 70 LYS A O 1
ATOM 559 N N . GLY A 1 71 ? 7.816 1.545 3.681 1.00 94.38 71 GLY A N 1
ATOM 560 C CA . GLY A 1 71 ? 7.346 2.698 4.442 1.00 94.38 71 GLY A CA 1
ATOM 561 C C . GLY A 1 71 ? 6.383 2.397 5.592 1.00 94.38 71 GLY A C 1
ATOM 562 O O . GLY A 1 71 ? 5.845 3.335 6.166 1.00 94.38 71 GLY A O 1
ATOM 563 N N . VAL A 1 72 ? 6.223 1.134 6.008 1.00 94.75 72 VAL A N 1
ATOM 564 C CA . VAL A 1 72 ? 5.286 0.740 7.085 1.00 94.75 72 VAL A CA 1
ATOM 565 C C . VAL A 1 72 ? 5.523 1.508 8.398 1.00 94.75 72 VAL A C 1
ATOM 567 O O . VAL A 1 72 ? 4.571 1.855 9.084 1.00 94.75 72 VAL A O 1
ATOM 570 N N . ASN A 1 73 ? 6.774 1.860 8.734 1.00 93.56 73 ASN A N 1
ATOM 571 C CA . ASN A 1 73 ? 7.053 2.719 9.901 1.00 93.56 73 ASN A CA 1
ATOM 572 C C . ASN A 1 73 ? 6.333 4.076 9.810 1.00 93.56 73 ASN A C 1
ATOM 574 O O . ASN A 1 73 ? 5.801 4.551 10.811 1.00 93.56 73 ASN A O 1
ATOM 578 N N . TYR A 1 74 ? 6.355 4.699 8.628 1.00 96.38 74 TYR A N 1
ATOM 579 C CA . TYR A 1 74 ? 5.721 5.993 8.387 1.00 96.38 74 TYR A CA 1
ATOM 580 C C . TYR A 1 74 ? 4.205 5.849 8.385 1.00 96.38 74 TYR A C 1
ATOM 582 O O . TYR A 1 74 ? 3.532 6.650 9.021 1.00 96.38 74 TYR A O 1
ATOM 590 N N . LEU A 1 75 ? 3.690 4.784 7.763 1.00 97.00 75 LEU A N 1
ATOM 591 C CA . LEU A 1 75 ? 2.266 4.460 7.769 1.00 97.00 75 LEU A CA 1
ATOM 592 C C . LEU A 1 75 ? 1.719 4.321 9.194 1.00 97.00 75 LEU A C 1
ATOM 594 O O . LEU A 1 75 ? 0.712 4.935 9.513 1.00 97.00 75 LEU A O 1
ATOM 598 N N . LEU A 1 76 ? 2.404 3.588 10.077 1.00 96.62 76 LEU A N 1
ATOM 599 C CA . LEU A 1 76 ? 1.990 3.458 11.481 1.00 96.62 76 LEU A CA 1
ATOM 600 C C . LEU A 1 76 ? 2.029 4.799 12.230 1.00 96.62 76 LEU A C 1
ATOM 602 O O . LEU A 1 76 ? 1.157 5.076 13.051 1.00 96.62 76 LEU A O 1
ATOM 606 N N . GLY A 1 77 ? 3.030 5.639 11.948 1.00 95.88 77 GLY A N 1
ATOM 607 C CA . GLY A 1 77 ? 3.120 6.987 12.515 1.00 95.88 77 GLY A CA 1
ATOM 608 C C . GLY A 1 77 ? 1.997 7.910 12.032 1.00 95.88 77 GLY A C 1
ATOM 609 O O . GLY A 1 77 ? 1.417 8.637 12.833 1.00 95.88 77 GLY A O 1
ATOM 610 N N . ALA A 1 78 ? 1.659 7.847 10.743 1.00 96.75 78 ALA A N 1
ATOM 611 C CA . ALA A 1 78 ? 0.555 8.594 10.152 1.00 96.75 78 ALA A CA 1
ATOM 612 C C . ALA A 1 78 ? -0.795 8.098 10.682 1.00 96.75 78 ALA A C 1
ATOM 614 O O . ALA A 1 78 ? -1.605 8.900 11.139 1.00 96.75 78 ALA A O 1
ATOM 615 N N . TYR A 1 79 ? -0.995 6.780 10.726 1.00 97.88 79 TYR A N 1
ATOM 616 C CA . TYR A 1 79 ? -2.216 6.174 11.242 1.00 97.88 79 TYR A CA 1
ATOM 617 C C . TYR A 1 79 ? -2.473 6.544 12.702 1.00 97.88 79 TYR A C 1
ATOM 619 O O . TYR A 1 79 ? -3.616 6.763 13.080 1.00 97.88 79 TYR A O 1
ATOM 627 N N . LYS A 1 80 ? -1.425 6.718 13.520 1.00 96.62 80 LYS A N 1
ATOM 628 C CA . LYS A 1 80 ? -1.593 7.239 14.883 1.00 96.62 80 LYS A CA 1
ATOM 629 C C . LYS A 1 80 ? -2.319 8.583 14.920 1.00 96.62 80 LYS A C 1
ATOM 631 O O . LYS A 1 80 ? -3.142 8.784 15.803 1.00 96.62 80 LYS A O 1
ATOM 636 N N . ARG A 1 81 ? -2.013 9.479 13.981 1.00 96.25 81 ARG A N 1
ATOM 637 C CA . ARG A 1 81 ? -2.655 10.796 13.869 1.00 96.25 81 ARG A CA 1
ATOM 638 C C . ARG A 1 81 ? -4.074 10.655 13.326 1.00 96.25 81 ARG A C 1
ATOM 640 O O . ARG A 1 81 ? -5.003 11.170 13.928 1.00 96.25 81 ARG A O 1
ATOM 647 N N . VAL A 1 82 ? -4.248 9.852 12.274 1.00 96.25 82 VAL A N 1
ATOM 648 C CA . VAL A 1 82 ? -5.575 9.554 11.708 1.00 96.25 82 VAL A CA 1
ATOM 649 C C . VAL A 1 82 ? -6.510 8.988 12.769 1.00 96.25 82 VAL A C 1
ATOM 651 O O . VAL A 1 82 ? -7.639 9.432 12.873 1.00 96.25 82 VAL A O 1
ATOM 654 N N . LYS A 1 83 ? -6.044 8.071 13.617 1.00 95.94 83 LYS A N 1
ATOM 655 C CA . LYS A 1 83 ? -6.859 7.465 14.673 1.00 95.94 83 LYS A CA 1
ATOM 656 C C . LYS A 1 83 ? -7.311 8.465 15.748 1.00 95.94 83 LYS A C 1
ATOM 658 O O . LYS A 1 83 ? -8.307 8.208 16.418 1.00 95.94 83 LYS A O 1
ATOM 663 N N . GLN A 1 84 ? -6.588 9.573 15.932 1.00 95.06 84 GLN A N 1
ATOM 664 C CA . GLN A 1 84 ? -6.979 10.647 16.854 1.00 95.06 84 GLN A CA 1
ATOM 665 C C . GLN A 1 84 ? -8.112 11.504 16.280 1.00 95.06 84 GLN A C 1
ATOM 667 O O . GLN A 1 84 ? -8.979 11.929 17.035 1.00 95.06 84 GLN A O 1
ATOM 672 N N . GLU A 1 85 ? -8.116 11.731 14.967 1.00 96.38 85 GLU A N 1
ATOM 673 C CA . GLU A 1 85 ? -9.123 12.550 14.276 1.00 96.38 85 GLU A CA 1
ATOM 674 C C . GLU A 1 85 ? -10.339 11.720 13.828 1.00 96.38 85 GLU A C 1
ATOM 676 O O . GLU A 1 85 ? -11.481 12.153 13.932 1.00 96.38 85 GLU A O 1
ATOM 681 N N . ILE A 1 86 ? -10.095 10.488 13.382 1.00 96.56 86 ILE A N 1
ATOM 682 C CA . ILE A 1 86 ? -11.072 9.520 12.884 1.00 96.56 86 ILE A CA 1
ATOM 683 C C . ILE A 1 86 ? -10.986 8.276 13.769 1.00 96.56 86 ILE A C 1
ATOM 685 O O . ILE A 1 86 ? -10.342 7.272 13.445 1.00 96.56 86 ILE A O 1
ATOM 689 N N . SER A 1 87 ? -11.636 8.348 14.929 1.00 95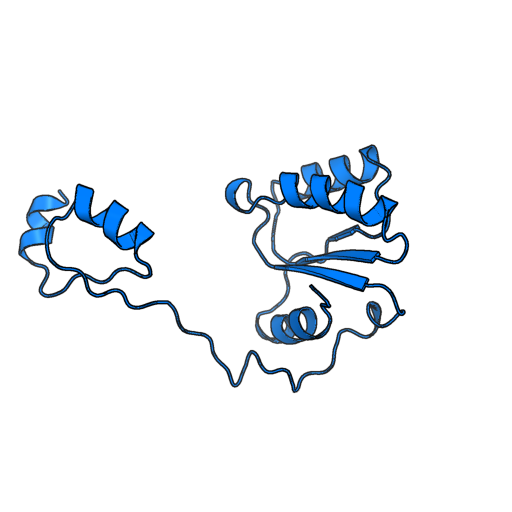.69 87 SER A N 1
ATOM 690 C CA . SER A 1 87 ? -11.611 7.278 15.932 1.00 95.69 87 SER A CA 1
ATOM 691 C C . SER A 1 87 ? -12.222 5.969 15.419 1.00 95.69 87 SER A C 1
ATOM 693 O O . SER A 1 87 ? -11.754 4.896 15.801 1.00 95.69 87 SER A O 1
ATOM 695 N N . ASN A 1 88 ? -13.193 6.033 14.502 1.00 97.19 88 ASN A N 1
ATOM 696 C CA . ASN A 1 88 ? -13.830 4.870 13.877 1.00 97.19 88 ASN A CA 1
ATOM 697 C C . ASN A 1 88 ? -13.122 4.406 12.584 1.00 97.19 88 ASN A C 1
ATOM 699 O O . ASN A 1 88 ? -13.755 4.182 11.556 1.00 97.19 88 ASN A O 1
ATOM 703 N N . SER A 1 89 ? -11.792 4.292 12.624 1.00 97.94 89 SER A N 1
ATOM 704 C CA . SER A 1 89 ? -10.961 3.778 11.521 1.00 97.94 89 SER A CA 1
ATOM 705 C C . SER A 1 89 ? -10.179 2.519 11.915 1.00 97.94 89 SER A C 1
ATOM 707 O O . SER A 1 89 ? -9.958 2.261 13.105 1.00 97.94 89 SER A O 1
ATOM 709 N N . ARG A 1 90 ? -9.763 1.730 10.920 1.00 98.31 90 ARG A N 1
ATOM 710 C CA . ARG A 1 90 ? -8.937 0.521 11.056 1.00 98.31 90 ARG A CA 1
ATOM 711 C C . ARG A 1 90 ? -7.849 0.503 9.986 1.00 98.31 90 ARG A C 1
ATOM 713 O O . ARG A 1 90 ? -8.120 0.768 8.821 1.00 98.31 90 ARG A O 1
ATOM 720 N N . LEU A 1 91 ? -6.633 0.121 10.372 1.00 98.56 91 LEU A N 1
ATOM 721 C CA . LEU A 1 91 ? -5.531 -0.134 9.445 1.00 98.56 91 LEU A CA 1
ATOM 722 C C . LEU A 1 91 ? -5.350 -1.642 9.236 1.00 98.56 91 LEU A C 1
ATOM 724 O O . LEU A 1 91 ? -5.007 -2.362 10.174 1.00 98.56 91 LEU A O 1
ATOM 728 N N . ILE A 1 92 ? -5.527 -2.107 8.003 1.00 98.38 92 ILE A N 1
ATOM 729 C CA . ILE A 1 92 ? -5.379 -3.505 7.591 1.00 98.38 92 ILE A CA 1
ATOM 730 C C . ILE A 1 92 ? -4.051 -3.657 6.845 1.00 98.38 92 ILE A C 1
ATOM 732 O O . ILE A 1 92 ? -3.804 -3.005 5.834 1.00 98.38 92 ILE A O 1
ATOM 736 N N . ILE A 1 93 ? -3.171 -4.521 7.347 1.00 97.81 93 ILE A N 1
ATOM 737 C CA . ILE A 1 93 ? -1.830 -4.752 6.805 1.00 97.81 93 ILE A CA 1
ATOM 738 C C . ILE A 1 93 ? -1.759 -6.178 6.253 1.00 97.81 93 ILE A C 1
ATOM 740 O O . ILE A 1 93 ? -1.649 -7.152 7.005 1.00 97.81 93 ILE A O 1
ATOM 744 N N . VAL A 1 94 ? -1.781 -6.279 4.926 1.00 97.44 94 VAL A N 1
ATOM 745 C CA . VAL A 1 94 ? -1.690 -7.517 4.148 1.00 97.44 94 VAL A CA 1
ATOM 746 C C . VAL A 1 94 ? -0.297 -7.659 3.546 1.00 97.44 94 VAL A C 1
ATOM 748 O O . VAL A 1 94 ? 0.252 -6.744 2.933 1.00 97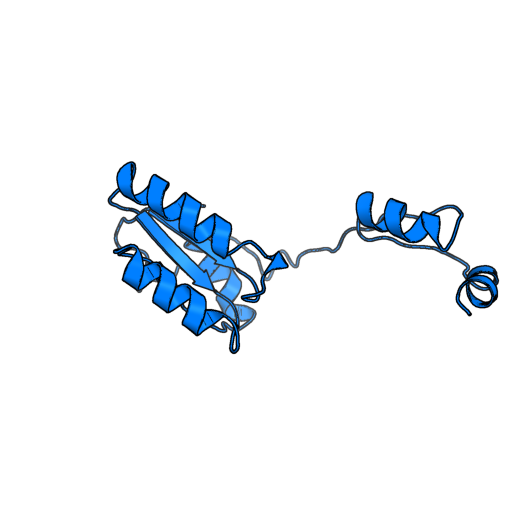.44 94 VAL A O 1
ATOM 751 N N . GLY A 1 95 ? 0.276 -8.846 3.684 1.00 91.75 95 GLY A N 1
ATOM 752 C CA . GLY A 1 95 ? 1.534 -9.232 3.069 1.00 91.75 95 GLY A CA 1
ATOM 753 C C . GLY A 1 95 ? 2.459 -9.987 4.023 1.00 91.75 95 GLY A C 1
ATOM 754 O O . GLY A 1 95 ? 2.354 -9.897 5.251 1.00 91.75 95 GLY A O 1
ATOM 755 N N . PRO A 1 96 ? 3.407 -10.760 3.472 1.00 88.50 96 PRO A N 1
ATOM 756 C CA . PRO A 1 96 ? 4.331 -11.535 4.279 1.00 88.50 96 PRO A CA 1
ATOM 757 C C . PRO A 1 96 ? 5.356 -10.622 4.965 1.00 88.50 96 PRO A C 1
ATOM 759 O O . PRO A 1 96 ? 5.729 -9.554 4.466 1.00 88.50 96 PRO A O 1
ATOM 762 N N . GLY A 1 97 ? 5.885 -11.077 6.100 1.00 73.56 97 GLY A N 1
ATOM 763 C CA . GLY A 1 97 ? 6.865 -10.291 6.839 1.00 73.56 97 GLY A CA 1
ATOM 764 C C . GLY A 1 97 ? 7.458 -10.996 8.040 1.00 73.56 97 GLY A C 1
ATOM 765 O O . GLY A 1 97 ? 7.181 -10.616 9.164 1.00 73.56 97 GLY A O 1
ATOM 766 N N . THR A 1 98 ? 8.311 -11.992 7.837 1.00 69.00 98 THR A N 1
ATOM 767 C CA . THR A 1 98 ? 8.866 -12.760 8.962 1.00 69.00 98 THR A CA 1
ATOM 768 C C . THR A 1 98 ? 9.782 -11.917 9.859 1.00 69.00 98 THR A C 1
ATOM 770 O O . THR A 1 98 ? 9.649 -11.942 11.077 1.00 69.00 98 THR A O 1
ATOM 773 N N . ARG A 1 99 ? 10.677 -11.101 9.283 1.00 82.25 99 ARG A N 1
ATOM 774 C CA . ARG A 1 99 ? 11.710 -10.390 10.064 1.00 82.25 99 ARG A CA 1
ATOM 775 C C . ARG A 1 99 ? 11.228 -9.111 10.759 1.00 82.25 99 ARG A C 1
ATOM 777 O O . ARG A 1 99 ? 11.662 -8.824 11.869 1.00 82.25 99 ARG A O 1
ATOM 784 N N . LEU A 1 100 ? 10.396 -8.300 10.099 1.00 88.69 100 LEU A N 1
ATOM 785 C CA . LEU A 1 100 ? 10.019 -6.968 10.604 1.00 88.69 100 LEU A CA 1
ATOM 786 C C . LEU A 1 100 ? 8.648 -6.919 11.286 1.00 88.69 100 LEU A C 1
ATOM 788 O O . LEU A 1 100 ? 8.394 -5.962 12.016 1.00 88.69 100 LEU A O 1
ATOM 792 N N . ARG A 1 101 ? 7.793 -7.937 11.123 1.00 91.50 101 ARG A N 1
ATOM 793 C CA . ARG A 1 101 ? 6.452 -7.969 11.731 1.00 91.50 101 ARG A CA 1
ATOM 794 C C . ARG A 1 101 ? 6.490 -7.773 13.241 1.00 91.50 101 ARG A C 1
ATOM 796 O O . ARG A 1 101 ? 5.876 -6.834 13.732 1.00 91.50 101 ARG A O 1
ATOM 803 N N . GLY A 1 102 ? 7.313 -8.544 13.955 1.00 92.44 102 GLY A N 1
ATOM 804 C CA . GLY A 1 102 ? 7.410 -8.426 15.413 1.00 92.44 102 GLY A CA 1
ATOM 805 C C . GLY A 1 102 ? 7.870 -7.041 15.892 1.00 92.44 102 GLY A C 1
ATOM 806 O O . GLY A 1 102 ? 7.485 -6.595 16.971 1.00 92.44 102 GLY A O 1
ATOM 807 N N . LYS A 1 103 ? 8.661 -6.311 15.091 1.00 94.06 103 LYS A N 1
ATOM 808 C CA . LYS A 1 103 ? 9.003 -4.910 15.385 1.00 94.06 103 LYS A CA 1
ATOM 809 C C . LYS A 1 103 ? 7.770 -4.008 15.267 1.00 94.06 103 LYS A C 1
ATOM 811 O O . LYS A 1 103 ? 7.558 -3.173 16.143 1.00 94.06 103 LYS A O 1
ATOM 816 N N . TYR A 1 104 ? 6.990 -4.161 14.200 1.00 95.19 104 TYR A N 1
ATOM 817 C CA . TYR A 1 104 ? 5.799 -3.349 13.949 1.00 95.19 104 TYR A CA 1
ATOM 818 C C . TYR A 1 104 ? 4.679 -3.632 14.950 1.00 95.19 104 TYR A C 1
ATOM 820 O O . TYR A 1 104 ? 4.115 -2.692 15.500 1.00 95.19 104 TYR A O 1
ATOM 828 N N . GLU A 1 105 ? 4.435 -4.895 15.291 1.00 94.56 105 GLU A N 1
ATOM 829 C CA . GLU A 1 105 ? 3.475 -5.275 16.335 1.00 94.56 105 GLU A CA 1
ATOM 830 C C . GLU A 1 105 ? 3.866 -4.681 17.698 1.00 94.56 105 GLU A C 1
ATOM 832 O O . GLU A 1 105 ? 3.034 -4.092 18.391 1.00 94.56 105 GLU A O 1
ATOM 837 N N . LYS A 1 106 ? 5.159 -4.728 18.063 1.00 95.12 106 LYS A N 1
ATOM 838 C CA . LYS A 1 106 ? 5.666 -4.056 19.273 1.00 95.12 106 LYS A CA 1
ATOM 839 C C . LYS A 1 106 ? 5.465 -2.539 19.218 1.00 95.12 106 LYS A C 1
ATOM 841 O O . LYS A 1 106 ? 5.138 -1.944 20.242 1.00 95.12 106 LYS A O 1
ATOM 846 N N . GLN A 1 107 ? 5.666 -1.906 18.062 1.00 94.62 107 GLN A N 1
ATOM 847 C CA . GLN A 1 107 ? 5.448 -0.466 17.883 1.00 94.62 107 GLN A CA 1
ATOM 848 C C . GLN A 1 107 ? 3.971 -0.088 18.056 1.00 94.62 107 GLN A C 1
ATOM 850 O O . GLN A 1 107 ? 3.681 0.879 18.760 1.00 94.62 107 GLN A O 1
ATOM 855 N N . VAL A 1 108 ? 3.055 -0.856 17.459 1.00 96.38 108 VAL A N 1
ATOM 856 C CA . VAL A 1 108 ? 1.600 -0.689 17.611 1.00 96.38 108 VAL A CA 1
ATOM 857 C C . VAL A 1 108 ? 1.212 -0.801 19.083 1.00 96.38 108 VAL A C 1
ATOM 859 O O . VAL A 1 108 ? 0.622 0.132 19.627 1.00 96.38 108 VAL A O 1
ATOM 862 N N . LYS A 1 109 ? 1.659 -1.871 19.760 1.00 95.31 109 LYS A N 1
ATOM 863 C CA . LYS A 1 109 ? 1.392 -2.096 21.189 1.00 95.31 109 LYS A CA 1
ATOM 864 C C . LYS A 1 109 ? 1.910 -0.951 22.064 1.00 95.31 109 LYS A C 1
ATOM 866 O O . LYS A 1 109 ? 1.175 -0.439 22.898 1.00 95.31 109 LYS A O 1
ATOM 871 N N . ARG A 1 110 ? 3.157 -0.511 21.855 1.00 94.69 110 ARG A N 1
ATOM 872 C CA . ARG A 1 110 ? 3.764 0.610 22.603 1.00 94.69 110 ARG A CA 1
ATOM 873 C C . ARG A 1 110 ? 3.066 1.944 22.360 1.00 94.69 110 ARG A C 1
ATOM 875 O O . ARG A 1 110 ? 3.076 2.797 23.235 1.00 94.69 110 ARG A O 1
ATOM 882 N N . SER A 1 111 ? 2.490 2.132 21.176 1.00 91.25 111 SER A N 1
ATOM 883 C CA . SER A 1 111 ? 1.804 3.374 20.813 1.00 91.25 111 SER A CA 1
ATOM 884 C C . SER A 1 111 ? 0.352 3.414 21.289 1.00 91.25 111 SER A C 1
ATOM 886 O O . SER A 1 111 ? -0.312 4.419 21.051 1.00 91.25 111 SER A O 1
ATOM 888 N N . GLY A 1 112 ? -0.147 2.335 21.908 1.00 92.38 112 GLY A N 1
ATOM 889 C CA . GLY A 1 112 ? -1.552 2.200 22.293 1.00 92.38 112 GLY A CA 1
ATOM 890 C C . GLY A 1 112 ? -2.506 2.176 21.097 1.00 92.38 112 GLY A C 1
ATOM 891 O O . GLY A 1 112 ? -3.693 2.446 21.263 1.00 92.38 112 GLY A O 1
ATOM 892 N N . LEU A 1 113 ? -1.995 1.89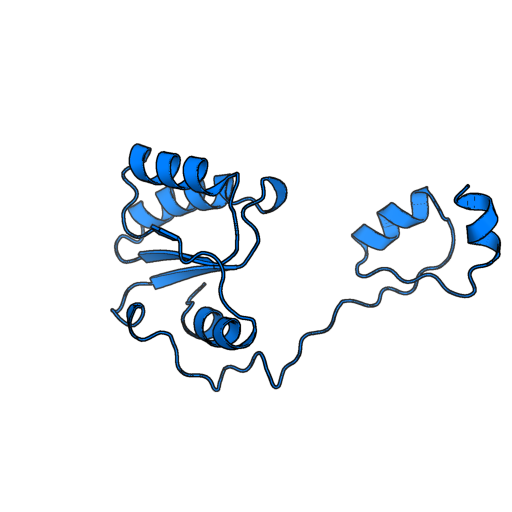0 19.893 1.00 92.75 113 LEU A N 1
ATOM 893 C CA . LEU A 1 113 ? -2.811 1.882 18.687 1.00 92.75 113 LEU A CA 1
ATOM 894 C C . LEU A 1 113 ? -3.729 0.667 18.704 1.00 92.75 113 LEU A C 1
ATOM 896 O O . LEU A 1 113 ? -3.272 -0.474 18.630 1.00 92.75 113 LEU A O 1
ATOM 900 N N . LYS A 1 114 ? -5.025 0.945 18.798 1.00 88.00 114 LYS A N 1
ATOM 901 C CA . LYS A 1 114 ? -6.091 -0.029 18.589 1.00 88.00 114 LYS A CA 1
ATOM 902 C C . LYS A 1 114 ? -6.435 -0.073 17.097 1.00 88.00 114 LYS A C 1
ATOM 904 O O . LYS A 1 114 ? -6.128 0.865 16.359 1.00 88.00 114 LYS A O 1
ATOM 909 N N . ASP A 1 115 ? -7.046 -1.169 16.658 1.00 95.62 115 ASP A N 1
ATOM 910 C CA . ASP A 1 115 ? -7.521 -1.343 15.278 1.00 95.62 115 ASP A CA 1
ATOM 911 C C . ASP A 1 115 ? -6.407 -1.324 14.215 1.00 95.62 115 ASP A C 1
ATOM 913 O O . ASP A 1 115 ? -6.544 -0.713 13.158 1.00 95.62 115 ASP A O 1
ATOM 917 N N . VAL A 1 116 ? -5.287 -1.998 14.495 1.00 97.75 116 VAL A N 1
ATOM 918 C CA . VAL A 1 116 ? -4.302 -2.377 13.470 1.00 97.75 116 VAL A CA 1
ATOM 919 C C . VAL A 1 116 ? -4.327 -3.892 13.321 1.00 97.75 116 VAL A C 1
ATOM 921 O O . VAL A 1 116 ? -4.020 -4.609 14.274 1.00 97.75 116 VAL A O 1
ATOM 924 N N . VAL A 1 117 ? -4.674 -4.377 12.132 1.00 97.25 117 VAL A N 1
ATOM 925 C CA . VAL A 1 117 ? -4.826 -5.805 11.836 1.00 97.25 117 VAL A CA 1
ATOM 926 C C . VAL A 1 117 ? -3.682 -6.264 10.939 1.00 97.25 117 VAL A C 1
ATOM 928 O O . VAL A 1 117 ? -3.559 -5.829 9.797 1.00 97.25 117 VAL A O 1
ATOM 931 N N . PHE A 1 118 ? -2.833 -7.159 11.449 1.00 96.62 118 PHE A N 1
ATOM 932 C CA . PHE A 1 118 ? -1.773 -7.801 10.666 1.00 96.62 118 PHE A CA 1
ATOM 933 C C . PHE A 1 118 ? -2.261 -9.144 10.122 1.00 96.62 118 PHE A C 1
ATOM 935 O O . PHE A 1 118 ? -2.123 -10.176 10.782 1.00 96.62 118 PHE A O 1
ATOM 942 N N . VAL A 1 119 ? -2.779 -9.127 8.897 1.00 96.50 119 VAL A N 1
ATOM 943 C CA . VAL A 1 119 ? -3.341 -10.307 8.223 1.00 96.50 119 VAL A CA 1
ATOM 944 C C . VAL A 1 119 ? -2.244 -11.321 7.883 1.00 96.50 119 VAL A C 1
ATOM 946 O O . VAL A 1 119 ? -2.397 -12.522 8.073 1.00 96.50 119 VAL A O 1
ATOM 949 N N . GLY A 1 120 ? -1.076 -10.840 7.454 1.00 94.62 120 GLY A N 1
ATOM 950 C CA . GLY A 1 120 ? -0.006 -11.704 6.958 1.00 94.62 120 GLY A CA 1
ATOM 951 C C . GLY A 1 120 ? -0.184 -12.043 5.480 1.00 94.62 120 GLY A C 1
ATOM 952 O O . GLY A 1 120 ? -0.680 -11.228 4.708 1.00 94.62 120 GLY A O 1
ATOM 953 N N . HIS A 1 121 ? 0.307 -13.209 5.058 1.00 94.56 121 HIS A N 1
ATOM 954 C CA . HIS A 1 121 ? 0.238 -13.612 3.655 1.00 94.56 121 HIS A CA 1
ATOM 955 C C . HIS A 1 121 ? -1.198 -13.971 3.253 1.00 94.56 121 HIS A C 1
ATOM 957 O O . HIS A 1 121 ? -1.851 -14.741 3.947 1.00 94.56 121 HIS A O 1
ATOM 963 N N . VAL A 1 122 ? -1.632 -13.465 2.102 1.00 95.06 122 VAL A N 1
ATOM 964 C CA . VAL A 1 122 ? -2.927 -13.745 1.471 1.00 95.06 122 VAL A CA 1
ATOM 965 C C . VAL A 1 122 ? -2.648 -14.266 0.061 1.00 95.06 122 VAL A C 1
ATOM 967 O O . VAL A 1 122 ? -1.662 -13.852 -0.555 1.00 95.06 122 VAL A O 1
ATOM 970 N N . SER A 1 123 ? -3.455 -15.213 -0.421 1.00 95.50 123 SER A N 1
ATOM 971 C CA . SER A 1 123 ? -3.336 -15.736 -1.788 1.00 95.50 123 SER A CA 1
ATOM 972 C C . SER A 1 123 ? -3.616 -14.645 -2.822 1.00 95.50 123 SER A C 1
ATOM 974 O O . SER A 1 123 ? -4.261 -13.641 -2.532 1.00 95.50 123 SER A O 1
ATOM 976 N N . TYR A 1 124 ? -3.137 -14.843 -4.050 1.00 94.38 124 TYR A N 1
ATOM 977 C CA . TYR A 1 124 ? -3.410 -13.907 -5.139 1.00 94.38 124 TYR A CA 1
ATOM 978 C C . TYR A 1 124 ? -4.919 -13.741 -5.390 1.00 94.38 124 TYR A C 1
ATOM 980 O O . TYR A 1 124 ? -5.370 -12.620 -5.607 1.00 94.38 124 TYR A O 1
ATOM 988 N N . ASP A 1 125 ? -5.688 -14.824 -5.252 1.00 95.06 125 ASP A N 1
ATOM 989 C CA . ASP A 1 125 ? -7.139 -14.864 -5.487 1.00 95.06 125 ASP A CA 1
ATOM 990 C C . ASP A 1 125 ? -7.960 -14.102 -4.447 1.00 95.06 125 ASP A C 1
ATOM 992 O O . ASP A 1 125 ? -9.002 -13.542 -4.768 1.00 95.06 125 ASP A O 1
ATOM 996 N N . GLU A 1 126 ? -7.467 -13.999 -3.213 1.00 95.56 126 GLU A N 1
ATOM 997 C CA . GLU A 1 126 ? -8.165 -13.270 -2.151 1.00 95.56 126 GLU A CA 1
ATOM 998 C C . GLU A 1 126 ? -7.810 -11.774 -2.130 1.00 95.56 126 GLU A C 1
ATOM 1000 O O . GLU A 1 126 ? -8.537 -10.969 -1.547 1.00 95.56 126 GLU A O 1
ATOM 1005 N N . LEU A 1 127 ? -6.707 -11.357 -2.770 1.00 96.44 127 LEU A N 1
ATOM 1006 C CA . LEU A 1 127 ? -6.277 -9.952 -2.777 1.00 96.44 127 LEU A CA 1
ATOM 1007 C C . LEU A 1 127 ? -7.346 -8.975 -3.301 1.00 96.44 127 LEU A C 1
ATOM 1009 O O . LEU A 1 127 ? -7.527 -7.941 -2.650 1.00 96.44 127 LEU A O 1
ATOM 1013 N N . PRO A 1 128 ? -8.069 -9.250 -4.408 1.00 97.50 128 PRO A N 1
ATOM 1014 C CA . PRO A 1 128 ? -9.144 -8.379 -4.880 1.00 97.50 128 PRO A CA 1
ATOM 1015 C C . PRO A 1 128 ? -10.191 -8.077 -3.803 1.00 97.50 128 PRO A C 1
ATOM 1017 O O . PRO A 1 128 ? -10.648 -6.940 -3.696 1.00 97.50 128 PRO A O 1
ATOM 1020 N N . ARG A 1 129 ? -10.513 -9.047 -2.936 1.00 97.62 129 ARG A N 1
ATOM 1021 C CA . ARG A 1 129 ? -11.483 -8.856 -1.847 1.00 97.62 129 ARG A CA 1
ATOM 1022 C C . ARG A 1 129 ? -10.992 -7.850 -0.812 1.00 97.62 129 ARG A C 1
ATOM 1024 O O . ARG A 1 129 ? -11.771 -7.010 -0.363 1.00 97.62 129 ARG A O 1
ATOM 1031 N N . TYR A 1 130 ? -9.702 -7.873 -0.468 1.00 97.94 130 TYR A N 1
ATOM 1032 C CA . TYR A 1 130 ? -9.105 -6.863 0.414 1.00 97.94 130 TYR A CA 1
ATOM 1033 C C . TYR A 1 130 ? -9.161 -5.471 -0.216 1.00 97.94 130 TYR A C 1
ATOM 1035 O O . TYR A 1 130 ? -9.582 -4.534 0.456 1.00 97.94 130 TYR A O 1
ATOM 1043 N N . TYR A 1 131 ? -8.806 -5.338 -1.500 1.00 97.69 131 TYR A N 1
ATOM 1044 C CA . TYR A 1 131 ? -8.923 -4.063 -2.218 1.00 97.69 131 TYR A CA 1
ATOM 1045 C C . TYR A 1 131 ? -10.364 -3.554 -2.249 1.00 97.69 131 TYR A C 1
ATOM 1047 O O . TYR A 1 131 ? -10.596 -2.375 -2.011 1.00 97.69 131 TYR A O 1
ATOM 1055 N N . ARG A 1 132 ? -11.338 -4.441 -2.475 1.00 96.94 132 ARG A N 1
ATOM 1056 C CA . ARG A 1 132 ? -12.763 -4.094 -2.476 1.00 96.94 132 ARG A CA 1
ATOM 1057 C C . ARG A 1 132 ? -13.279 -3.626 -1.114 1.00 96.94 132 ARG A C 1
ATOM 1059 O O . ARG A 1 132 ? -14.211 -2.832 -1.063 1.00 96.94 132 ARG A O 1
ATOM 1066 N N . THR A 1 133 ? -12.697 -4.154 -0.042 1.00 97.44 133 THR A N 1
ATOM 1067 C CA . THR A 1 133 ? -13.058 -3.857 1.353 1.00 97.44 133 THR A CA 1
ATOM 1068 C C . THR A 1 133 ? -12.484 -2.527 1.844 1.00 97.44 133 THR A C 1
ATOM 1070 O O . THR A 1 133 ? -12.960 -1.980 2.838 1.00 97.44 133 THR A O 1
ATOM 1073 N N . ALA A 1 134 ? -11.435 -2.033 1.188 1.00 97.81 134 ALA A N 1
ATOM 1074 C CA . ALA A 1 134 ? -10.754 -0.810 1.570 1.00 97.81 134 ALA A CA 1
ATOM 1075 C C . ALA A 1 134 ? -11.533 0.428 1.116 1.00 97.81 134 ALA A C 1
ATOM 1077 O O . ALA A 1 134 ? -12.007 0.493 -0.017 1.00 97.81 134 ALA A O 1
ATOM 1078 N N . ASP A 1 135 ? -11.589 1.429 1.987 1.00 97.81 135 ASP A N 1
ATOM 1079 C CA . ASP A 1 135 ? -12.011 2.780 1.621 1.00 97.81 135 ASP A CA 1
ATOM 1080 C C . ASP A 1 135 ? -10.823 3.596 1.082 1.00 97.81 135 ASP A C 1
ATOM 1082 O O . ASP A 1 135 ? -11.007 4.506 0.272 1.00 97.81 135 ASP A O 1
ATOM 1086 N N . ILE A 1 136 ? -9.606 3.281 1.561 1.00 96.44 136 ILE A N 1
ATOM 1087 C CA . ILE A 1 136 ? -8.335 3.962 1.253 1.00 96.44 136 ILE A CA 1
ATOM 1088 C C . ILE A 1 136 ? -7.224 2.939 1.017 1.00 96.44 136 ILE A C 1
ATOM 1090 O O . ILE A 1 136 ? -7.061 2.037 1.875 1.00 96.44 136 ILE A O 1
#

pLDDT: mean 93.8, std 6.29, range [61.41, 98.56]